Protein AF-A0A6P0I473-F1 (afdb_monomer_lite)

Sequence (54 aa):
MVTNINIDEKLLEEALALSDYSTVNFLIEAALREYIQRRQQLKVLELFGTIDYE

Structure (mmCIF, N/CA/C/O backbone):
data_AF-A0A6P0I473-F1
#
_entry.id   AF-A0A6P0I473-F1
#
loop_
_atom_site.group_PDB
_atom_site.id
_atom_site.type_symbol
_atom_site.label_atom_id
_atom_site.label_alt_id
_atom_site.label_comp_id
_atom_site.label_asym_id
_atom_site.label_entity_id
_atom_site.label_seq_id
_atom_site.pdbx_PDB_ins_code
_atom_site.Cartn_x
_atom_site.Cartn_y
_atom_site.Cartn_z
_atom_site.occupancy
_atom_site.B_iso_or_equiv
_atom_site.auth_seq_id
_atom_site.auth_comp_id
_atom_site.auth_asym_id
_atom_site.auth_atom_id
_atom_site.pdbx_PDB_model_num
ATOM 1 N N . MET A 1 1 ? 15.952 -2.320 4.525 1.00 57.00 1 MET A N 1
ATOM 2 C CA . MET A 1 1 ? 15.603 -3.728 4.826 1.00 57.00 1 MET A CA 1
ATOM 3 C C . MET A 1 1 ? 15.199 -4.405 3.530 1.00 57.00 1 MET A C 1
ATOM 5 O O . MET A 1 1 ? 14.583 -3.733 2.715 1.00 57.00 1 MET A O 1
ATOM 9 N N . VAL A 1 2 ? 15.572 -5.667 3.312 1.00 49.12 2 VAL A N 1
ATOM 10 C CA . VAL A 1 2 ? 15.162 -6.414 2.112 1.00 49.12 2 VAL A CA 1
ATOM 11 C C . VAL A 1 2 ? 14.149 -7.460 2.556 1.00 49.12 2 VAL A C 1
ATOM 13 O O . VAL A 1 2 ? 14.515 -8.448 3.186 1.00 49.12 2 VAL A O 1
ATOM 16 N N . THR A 1 3 ? 12.876 -7.203 2.278 1.00 72.25 3 THR A N 1
ATOM 17 C CA . THR A 1 3 ? 11.778 -8.136 2.540 1.00 72.25 3 THR A CA 1
ATOM 18 C C . THR A 1 3 ? 11.256 -8.568 1.181 1.00 72.25 3 THR A C 1
ATOM 20 O O . THR A 1 3 ? 10.753 -7.737 0.431 1.00 72.25 3 THR A O 1
ATOM 23 N N . ASN A 1 4 ? 11.426 -9.841 0.825 1.00 71.94 4 ASN A N 1
ATOM 24 C CA . ASN A 1 4 ? 10.984 -10.344 -0.472 1.00 71.94 4 ASN A CA 1
ATOM 25 C C . ASN A 1 4 ? 9.468 -10.581 -0.442 1.00 71.94 4 ASN A C 1
ATOM 27 O O . ASN A 1 4 ? 9.007 -11.683 -0.145 1.00 71.94 4 ASN A O 1
ATOM 31 N N . ILE A 1 5 ? 8.701 -9.521 -0.684 1.00 80.56 5 ILE A N 1
ATOM 32 C CA . ILE A 1 5 ? 7.242 -9.565 -0.784 1.00 80.56 5 ILE A CA 1
ATOM 33 C C . ILE A 1 5 ? 6.897 -9.834 -2.248 1.00 80.56 5 ILE A C 1
ATOM 35 O O . ILE A 1 5 ? 7.337 -9.100 -3.128 1.00 80.56 5 ILE A O 1
ATOM 39 N N . ASN A 1 6 ? 6.128 -10.892 -2.506 1.00 86.56 6 ASN A N 1
ATOM 40 C CA . ASN A 1 6 ? 5.618 -11.166 -3.843 1.00 86.56 6 ASN A CA 1
ATOM 41 C C . ASN A 1 6 ? 4.386 -10.283 -4.083 1.00 86.56 6 ASN A C 1
ATOM 43 O O . ASN A 1 6 ? 3.384 -10.418 -3.378 1.00 86.56 6 ASN A O 1
ATOM 47 N N . ILE A 1 7 ? 4.502 -9.348 -5.021 1.00 87.69 7 ILE A N 1
ATOM 48 C CA . ILE A 1 7 ? 3.458 -8.399 -5.413 1.00 87.69 7 ILE A CA 1
ATOM 49 C C . ILE A 1 7 ? 3.249 -8.578 -6.915 1.00 87.69 7 ILE A C 1
ATOM 51 O O . ILE A 1 7 ? 4.222 -8.739 -7.648 1.00 87.69 7 ILE A O 1
ATOM 55 N N . ASP A 1 8 ? 1.993 -8.557 -7.360 1.00 92.75 8 ASP A N 1
ATOM 56 C CA . ASP A 1 8 ? 1.661 -8.617 -8.784 1.00 92.75 8 ASP A CA 1
ATOM 57 C C . ASP A 1 8 ? 2.315 -7.442 -9.532 1.00 92.75 8 ASP A C 1
ATOM 59 O O . ASP A 1 8 ? 2.123 -6.277 -9.173 1.00 92.75 8 ASP A O 1
ATOM 63 N N . GLU A 1 9 ? 3.097 -7.751 -10.567 1.00 89.62 9 GLU A N 1
ATOM 64 C CA . GLU A 1 9 ? 3.815 -6.755 -11.367 1.00 89.62 9 GLU A CA 1
ATOM 65 C C . GLU A 1 9 ? 2.858 -5.760 -12.029 1.00 89.62 9 GLU A C 1
ATOM 67 O O . GLU A 1 9 ? 3.146 -4.566 -12.053 1.00 89.62 9 GLU A O 1
ATOM 72 N N . LYS A 1 10 ? 1.679 -6.206 -12.479 1.00 93.50 10 LYS A N 1
ATOM 73 C CA . LYS A 1 10 ? 0.692 -5.319 -13.112 1.00 93.50 10 LYS A CA 1
ATOM 74 C C . LYS A 1 10 ? 0.114 -4.323 -12.122 1.00 93.50 10 LYS A C 1
ATOM 76 O O . LYS A 1 10 ? -0.084 -3.161 -12.463 1.00 93.50 10 LYS A O 1
ATOM 81 N N . LEU A 1 11 ? -0.132 -4.771 -10.890 1.00 92.50 11 LEU A N 1
ATOM 82 C CA . LEU A 1 11 ? -0.600 -3.896 -9.817 1.00 92.50 11 LEU A CA 1
ATOM 83 C C . LEU A 1 11 ? 0.451 -2.831 -9.497 1.00 92.50 11 LEU A C 1
ATOM 85 O O . LEU A 1 11 ? 0.114 -1.678 -9.241 1.00 92.50 11 LEU A O 1
ATOM 89 N N . LEU A 1 12 ? 1.727 -3.217 -9.512 1.00 90.62 12 LEU A N 1
ATOM 90 C CA . LEU A 1 12 ? 2.825 -2.304 -9.244 1.00 90.62 12 LEU A CA 1
ATOM 91 C C . LEU A 1 12 ? 3.022 -1.290 -10.376 1.00 90.62 12 LEU A C 1
ATOM 93 O O . LEU A 1 12 ? 3.240 -0.117 -10.092 1.00 90.62 12 LEU A O 1
ATOM 97 N N . GLU A 1 13 ? 2.915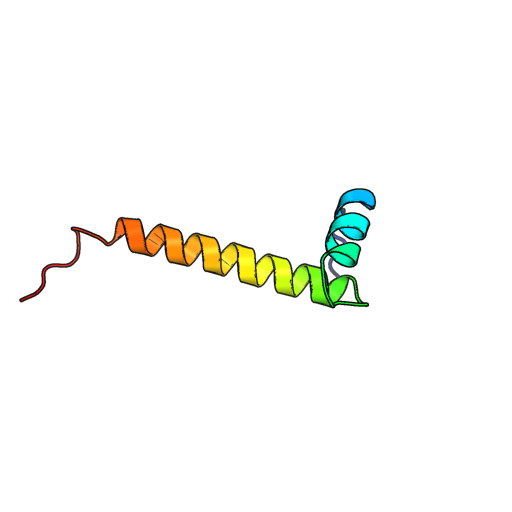 -1.717 -11.634 1.00 91.25 13 GLU A N 1
ATOM 98 C CA . GLU A 1 13 ? 2.959 -0.826 -12.798 1.00 91.25 13 GLU A CA 1
ATOM 99 C C . GLU A 1 13 ? 1.812 0.187 -12.783 1.00 91.25 13 GLU A C 1
ATOM 101 O O . GLU A 1 13 ? 2.044 1.380 -12.973 1.00 91.25 13 GLU A O 1
ATOM 106 N N . GLU A 1 14 ? 0.588 -0.265 -12.502 1.00 93.81 14 GLU A N 1
ATOM 107 C CA . GLU A 1 14 ? -0.579 0.611 -12.394 1.00 93.81 14 GLU A CA 1
ATOM 108 C C . GLU A 1 14 ? -0.411 1.613 -11.244 1.00 93.81 14 GLU A C 1
ATOM 110 O O . GLU A 1 14 ? -0.611 2.815 -11.421 1.00 93.81 14 GLU A O 1
ATOM 115 N N . ALA A 1 15 ? 0.043 1.146 -10.079 1.00 91.69 15 ALA A N 1
ATOM 116 C CA . ALA A 1 15 ? 0.293 2.006 -8.931 1.00 91.69 15 ALA A CA 1
ATOM 117 C C . ALA A 1 15 ? 1.440 3.003 -9.177 1.00 91.69 15 ALA A C 1
ATOM 119 O O . ALA A 1 15 ? 1.330 4.155 -8.765 1.00 91.69 15 ALA A O 1
ATOM 120 N N . LEU A 1 16 ? 2.511 2.605 -9.877 1.00 90.62 16 LEU A N 1
ATOM 121 C CA . LEU A 1 16 ? 3.591 3.511 -10.278 1.00 90.62 16 LEU A CA 1
ATOM 122 C C . LEU A 1 16 ? 3.090 4.574 -11.252 1.00 90.62 16 LEU A C 1
ATOM 124 O O . LEU A 1 16 ? 3.395 5.743 -11.052 1.00 90.62 16 LEU A O 1
ATOM 128 N N . ALA A 1 17 ? 2.296 4.190 -12.255 1.00 91.88 17 ALA A N 1
ATOM 129 C CA . ALA A 1 17 ? 1.731 5.116 -13.235 1.00 91.88 17 ALA A CA 1
ATOM 130 C C . ALA A 1 17 ? 0.784 6.154 -12.606 1.00 91.88 17 ALA A C 1
ATOM 132 O O . ALA A 1 17 ? 0.650 7.260 -13.128 1.00 91.88 17 ALA A O 1
ATOM 133 N N . LEU A 1 18 ? 0.135 5.802 -11.492 1.00 93.00 18 LEU A N 1
ATOM 134 C CA . LEU A 1 18 ? -0.736 6.688 -10.714 1.00 93.00 18 LEU A CA 1
ATOM 135 C C . LEU A 1 18 ? 0.004 7.485 -9.630 1.00 93.00 18 LEU A C 1
ATOM 137 O O . LEU A 1 18 ? -0.597 8.363 -9.012 1.00 93.00 18 LEU A O 1
ATOM 141 N N . SER A 1 19 ? 1.274 7.177 -9.368 1.00 85.62 19 SER A N 1
ATOM 142 C CA . SER A 1 19 ? 2.064 7.812 -8.316 1.00 85.62 19 SER A CA 1
ATOM 143 C C . SER A 1 19 ? 3.141 8.730 -8.881 1.00 85.62 19 SER A C 1
ATOM 145 O O . SER A 1 19 ? 3.661 8.506 -9.968 1.00 85.62 19 SER A O 1
ATOM 147 N N . ASP A 1 20 ? 3.585 9.692 -8.078 1.00 89.81 20 ASP A N 1
ATOM 148 C CA . ASP A 1 20 ? 4.767 10.502 -8.396 1.00 89.81 20 ASP A CA 1
ATOM 149 C C . ASP A 1 20 ? 6.093 9.785 -8.053 1.00 89.81 20 ASP A C 1
ATOM 151 O O . ASP A 1 20 ? 7.174 10.376 -8.122 1.00 89.81 20 ASP A O 1
ATOM 155 N N . TYR A 1 21 ? 6.045 8.513 -7.638 1.00 88.06 21 TYR A N 1
ATOM 156 C CA . TYR A 1 21 ? 7.230 7.767 -7.225 1.00 88.06 21 TYR A CA 1
ATOM 157 C C . TYR A 1 21 ? 7.888 7.055 -8.404 1.00 88.06 21 TYR A C 1
ATOM 159 O O . TYR A 1 21 ? 7.283 6.243 -9.090 1.00 88.06 21 TYR A O 1
ATOM 167 N N . SER A 1 22 ? 9.194 7.268 -8.568 1.00 82.62 22 SER A N 1
ATOM 168 C CA . SER A 1 22 ? 10.014 6.510 -9.526 1.00 82.62 22 SER A CA 1
ATOM 169 C C . SER A 1 22 ? 10.555 5.195 -8.951 1.00 82.62 22 SER A C 1
ATOM 171 O O . SER A 1 22 ? 11.110 4.379 -9.682 1.00 82.62 22 SER A O 1
ATOM 173 N N . THR A 1 23 ? 10.419 4.985 -7.637 1.00 88.50 23 THR A N 1
ATOM 174 C CA . THR A 1 23 ? 10.987 3.831 -6.931 1.00 88.50 23 THR A CA 1
ATOM 175 C C . THR A 1 23 ? 9.889 3.020 -6.259 1.00 88.50 23 THR A C 1
ATOM 177 O O . THR A 1 23 ? 9.214 3.501 -5.349 1.00 88.50 23 THR A O 1
ATOM 180 N N . VAL A 1 24 ? 9.816 1.743 -6.627 1.00 86.88 24 VAL A N 1
ATOM 181 C CA . VAL A 1 24 ? 8.903 0.728 -6.076 1.00 86.88 24 VAL A CA 1
ATOM 182 C C . VAL A 1 24 ? 8.875 0.719 -4.545 1.00 86.88 24 VAL A C 1
ATOM 184 O O . VAL A 1 24 ? 7.807 0.705 -3.946 1.00 86.88 24 VAL A O 1
ATOM 187 N N . A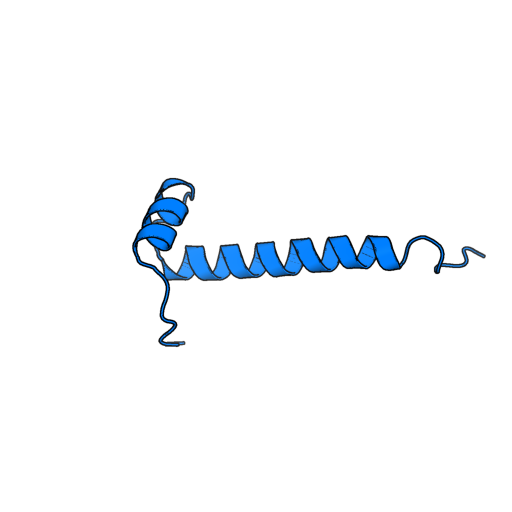SN A 1 25 ? 10.037 0.788 -3.891 1.00 88.50 25 ASN A N 1
ATOM 188 C CA . ASN A 1 25 ? 10.106 0.761 -2.427 1.00 88.50 25 ASN A CA 1
ATOM 189 C C . ASN A 1 25 ? 9.405 1.961 -1.774 1.00 88.50 25 ASN A C 1
ATOM 191 O O . ASN A 1 25 ? 8.719 1.786 -0.770 1.00 88.50 25 ASN A O 1
ATOM 195 N N . PHE A 1 26 ? 9.560 3.164 -2.342 1.00 89.44 26 PHE A N 1
ATOM 196 C CA . PHE A 1 26 ? 8.901 4.361 -1.814 1.00 89.44 26 PHE A CA 1
ATOM 197 C C . PHE A 1 26 ? 7.394 4.306 -2.045 1.00 89.44 26 PHE A C 1
ATOM 199 O O . PHE A 1 26 ? 6.638 4.622 -1.129 1.00 89.44 26 PHE A O 1
ATOM 206 N N . LEU A 1 27 ? 6.967 3.826 -3.216 1.00 91.50 27 LEU A N 1
ATOM 207 C CA . LEU A 1 27 ? 5.558 3.581 -3.507 1.00 91.50 27 LEU A CA 1
ATOM 208 C C . LEU A 1 27 ? 4.935 2.606 -2.496 1.00 91.50 27 LEU A C 1
ATOM 210 O O . LEU A 1 27 ? 3.892 2.906 -1.923 1.00 91.50 27 LEU A O 1
ATOM 214 N N . ILE A 1 28 ? 5.582 1.463 -2.241 1.00 90.31 28 ILE A N 1
ATOM 215 C CA . ILE A 1 28 ? 5.083 0.450 -1.299 1.00 90.31 28 ILE A CA 1
ATOM 216 C C . ILE A 1 28 ? 4.983 1.031 0.115 1.00 90.31 28 ILE A C 1
ATOM 218 O O . ILE A 1 28 ? 3.974 0.837 0.794 1.00 90.31 28 ILE A O 1
ATOM 222 N N . GLU A 1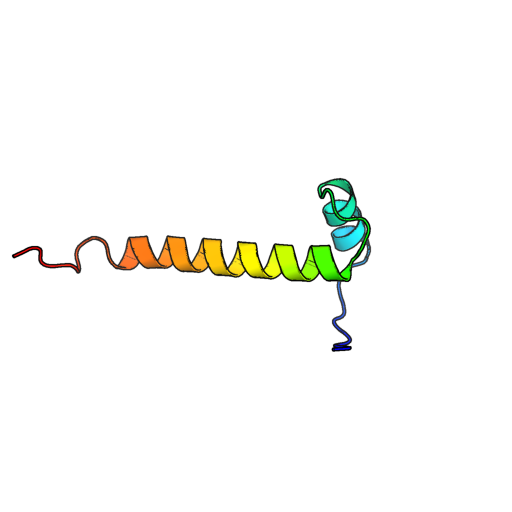 29 ? 6.006 1.756 0.573 1.00 91.75 29 GLU A N 1
ATOM 223 C CA . GLU A 1 29 ? 5.983 2.367 1.902 1.00 91.75 29 GLU A CA 1
ATOM 224 C C . GLU A 1 29 ? 4.868 3.416 2.028 1.00 91.75 29 GLU A C 1
ATOM 226 O O . GLU A 1 29 ? 4.130 3.413 3.017 1.00 91.75 29 GLU A O 1
ATOM 231 N N . ALA A 1 30 ? 4.709 4.281 1.024 1.00 92.31 30 ALA A N 1
ATOM 232 C CA . ALA A 1 30 ? 3.656 5.288 0.992 1.00 92.31 30 ALA A CA 1
ATOM 233 C C . ALA A 1 30 ? 2.258 4.648 0.994 1.00 92.31 30 ALA A C 1
ATOM 235 O O . ALA A 1 30 ? 1.424 5.006 1.827 1.00 92.31 30 ALA A O 1
ATOM 236 N N . ALA A 1 31 ? 2.036 3.636 0.150 1.00 92.3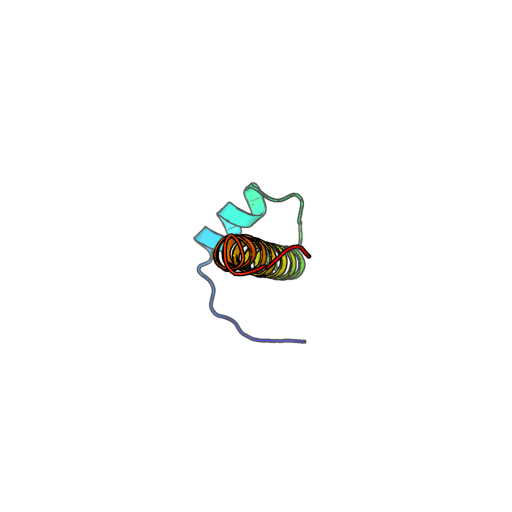1 31 ALA A N 1
ATOM 237 C CA . ALA A 1 31 ? 0.772 2.908 0.074 1.00 92.31 31 ALA A CA 1
ATOM 238 C C . ALA A 1 31 ? 0.410 2.235 1.409 1.00 92.31 31 ALA A C 1
ATOM 240 O O . ALA A 1 31 ? -0.738 2.291 1.853 1.00 92.31 31 ALA A O 1
ATOM 241 N N . LEU A 1 32 ? 1.390 1.639 2.101 1.00 92.69 32 LEU A N 1
ATOM 242 C CA . LEU A 1 32 ? 1.172 1.051 3.425 1.00 92.69 32 LEU A CA 1
ATOM 243 C C . LEU A 1 32 ? 0.824 2.109 4.479 1.00 92.69 32 LEU A C 1
ATOM 245 O O . LEU A 1 32 ? -0.062 1.878 5.305 1.00 92.69 32 LEU A O 1
ATOM 249 N N . ARG A 1 33 ? 1.484 3.272 4.454 1.00 94.12 33 ARG A N 1
ATOM 250 C CA . ARG A 1 33 ? 1.177 4.385 5.367 1.00 94.12 33 ARG A CA 1
ATOM 251 C C . ARG A 1 33 ? -0.244 4.898 5.157 1.00 94.12 33 ARG A C 1
ATOM 253 O O . ARG A 1 33 ? -0.977 5.037 6.137 1.00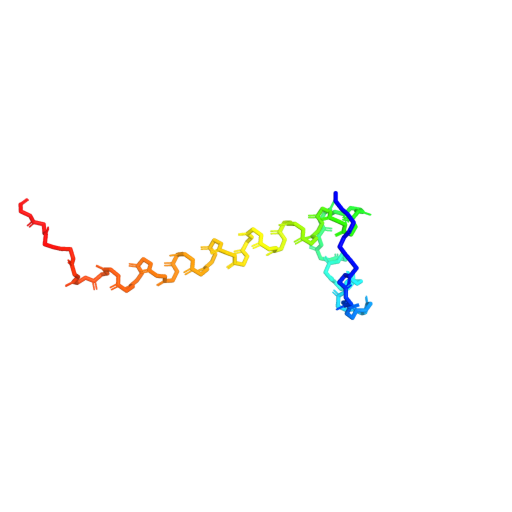 94.12 33 ARG A O 1
ATOM 260 N N . GLU A 1 34 ? -0.654 5.103 3.909 1.00 93.81 34 GLU A N 1
ATOM 261 C CA . GLU A 1 34 ? -2.013 5.530 3.573 1.00 93.81 34 GLU A CA 1
ATOM 262 C C . GLU A 1 34 ? -3.053 4.487 4.003 1.00 93.81 34 GLU A C 1
ATOM 264 O O . GLU A 1 34 ? -4.048 4.820 4.650 1.00 93.81 34 GLU A O 1
ATOM 269 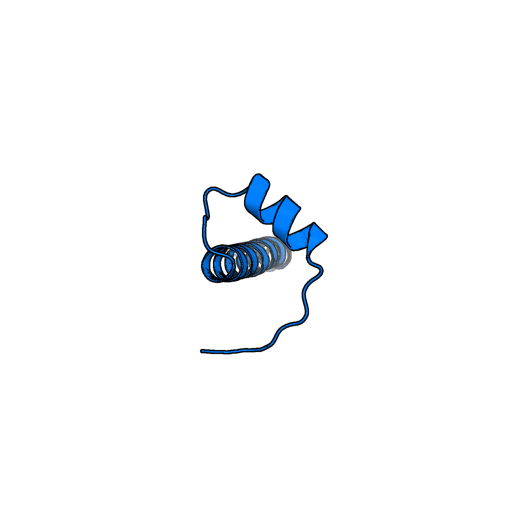N N . TYR A 1 35 ? -2.795 3.206 3.730 1.00 92.94 35 TYR A N 1
ATOM 270 C CA . TYR A 1 35 ? -3.669 2.109 4.141 1.00 92.94 35 TYR A CA 1
ATOM 271 C C . TYR A 1 35 ? -3.883 2.070 5.659 1.00 92.94 35 TYR A C 1
ATOM 273 O O . TYR A 1 35 ? -5.016 1.927 6.132 1.00 92.94 35 TYR A O 1
ATOM 281 N N . ILE A 1 36 ? -2.803 2.222 6.434 1.00 91.50 36 ILE A N 1
ATOM 282 C CA . ILE A 1 36 ? -2.869 2.284 7.898 1.00 91.50 36 ILE A CA 1
ATOM 283 C C . ILE A 1 36 ? -3.677 3.507 8.335 1.00 91.50 36 ILE A C 1
ATOM 285 O O . ILE A 1 36 ? -4.600 3.364 9.139 1.00 91.50 36 ILE A O 1
ATOM 289 N N . GLN A 1 37 ? -3.373 4.688 7.795 1.00 93.38 37 GLN A N 1
ATOM 290 C CA . GLN A 1 37 ? -4.043 5.932 8.166 1.00 93.38 37 GLN A CA 1
ATOM 291 C C . GLN A 1 37 ? -5.545 5.877 7.868 1.00 93.38 37 GLN A C 1
ATOM 293 O O . GLN A 1 37 ? -6.356 6.211 8.733 1.00 93.38 37 GLN A O 1
ATOM 298 N N . ARG A 1 38 ? -5.936 5.374 6.692 1.00 92.00 38 ARG A N 1
ATOM 299 C CA . ARG A 1 38 ? -7.342 5.201 6.306 1.00 92.00 38 ARG A CA 1
ATOM 300 C C . ARG A 1 38 ? -8.082 4.288 7.282 1.00 92.00 38 ARG A C 1
ATOM 302 O O . ARG A 1 38 ? -9.217 4.570 7.656 1.00 92.00 38 ARG A O 1
ATOM 309 N N . ARG A 1 39 ? -7.443 3.214 7.753 1.00 89.69 39 ARG A N 1
ATOM 310 C CA . ARG A 1 39 ? -8.036 2.312 8.756 1.00 89.69 39 ARG A CA 1
ATOM 311 C C . ARG A 1 39 ? -8.107 2.925 10.146 1.00 89.69 39 ARG A C 1
ATOM 313 O O . ARG A 1 39 ? -9.084 2.692 10.849 1.00 89.69 39 ARG A O 1
ATOM 320 N N . GLN A 1 40 ? -7.103 3.698 10.546 1.00 88.88 40 GLN A N 1
ATOM 321 C CA . GLN A 1 40 ? -7.144 4.436 11.808 1.00 88.88 40 GLN A CA 1
ATOM 322 C C . GLN A 1 40 ? -8.284 5.455 11.809 1.00 88.88 40 GLN A C 1
ATOM 324 O O . GLN A 1 40 ? -9.034 5.513 12.775 1.00 88.88 40 GLN A O 1
ATOM 329 N N . GLN A 1 41 ? -8.476 6.187 10.710 1.00 85.00 41 GLN A N 1
ATOM 330 C CA . GLN A 1 41 ? -9.593 7.123 10.559 1.00 85.00 41 GLN A CA 1
ATOM 331 C C . GLN A 1 41 ? -10.953 6.422 10.641 1.00 85.00 41 GLN A C 1
ATOM 333 O O . GLN A 1 41 ? -11.851 6.918 11.311 1.00 85.00 41 GLN A O 1
ATOM 338 N N . LEU A 1 42 ? -11.103 5.241 10.033 1.00 83.44 42 LEU A N 1
ATOM 339 C CA . LEU A 1 42 ? -12.335 4.457 10.167 1.00 83.44 42 LEU A CA 1
ATOM 340 C C . LEU A 1 42 ? -12.599 4.022 11.616 1.00 83.44 42 LEU A C 1
ATOM 342 O O . LEU A 1 42 ? -13.745 4.047 12.045 1.00 83.44 42 LEU A O 1
ATOM 346 N N . LYS A 1 43 ? -11.560 3.702 12.396 1.00 78.81 43 LYS A N 1
ATOM 347 C CA . LYS A 1 43 ? -11.713 3.406 13.831 1.00 78.81 43 LYS A CA 1
ATOM 348 C C . LYS A 1 43 ? -12.139 4.618 14.657 1.00 78.81 43 LYS A C 1
ATOM 350 O O . LYS A 1 43 ? -12.779 4.447 15.684 1.00 78.81 43 LYS A O 1
ATOM 355 N N . VAL A 1 44 ? -11.838 5.842 14.219 1.00 72.31 44 VAL A N 1
ATOM 356 C CA . VAL A 1 44 ? -12.363 7.048 14.886 1.00 72.31 44 VAL A CA 1
ATOM 357 C C . VAL A 1 44 ? -13.892 7.093 14.800 1.00 72.31 44 VAL A C 1
ATOM 359 O O . VAL A 1 44 ? -14.528 7.523 15.754 1.00 72.31 44 VAL A O 1
ATOM 362 N N . LEU A 1 45 ? -14.500 6.577 13.723 1.00 65.12 45 LEU A N 1
ATOM 363 C CA . LEU A 1 45 ? -15.961 6.450 13.630 1.00 65.12 45 LEU A CA 1
ATOM 364 C C . LEU A 1 45 ? -16.530 5.460 14.655 1.00 65.12 45 LEU A C 1
ATOM 366 O O . LEU A 1 45 ? -17.656 5.645 15.097 1.00 65.12 45 LEU A O 1
ATOM 370 N N . GLU A 1 46 ? -15.760 4.453 15.075 1.00 63.53 46 GLU A N 1
ATOM 371 C CA . GLU A 1 46 ? -16.164 3.529 16.147 1.00 63.53 46 GLU A CA 1
ATOM 372 C C . GLU A 1 46 ? -16.152 4.201 17.532 1.00 63.53 46 GLU A C 1
ATOM 374 O O . GLU A 1 46 ? -16.814 3.718 18.445 1.00 63.53 46 GLU A O 1
ATOM 379 N N . LEU A 1 47 ? -15.431 5.320 17.690 1.00 61.44 47 LEU A N 1
ATOM 380 C CA . LEU A 1 47 ? -15.407 6.119 18.921 1.00 61.44 47 LEU A CA 1
ATOM 381 C C . LEU A 1 47 ? -16.551 7.152 18.988 1.00 61.44 47 LEU A C 1
ATOM 383 O O . LEU A 1 47 ? -16.813 7.719 20.051 1.00 61.44 47 LEU A O 1
ATOM 387 N N . PHE A 1 48 ? -17.251 7.419 17.877 1.00 61.56 48 PHE A N 1
ATOM 388 C CA . PHE A 1 48 ? -18.425 8.296 17.889 1.00 61.56 48 PHE A CA 1
ATOM 389 C C . PHE A 1 48 ? -19.556 7.634 18.690 1.00 61.56 48 PHE A C 1
ATOM 391 O O . PHE A 1 48 ? -20.083 6.595 18.305 1.00 61.56 48 PHE A O 1
ATOM 398 N N . GLY A 1 49 ? -19.939 8.255 19.809 1.00 62.88 49 GLY A N 1
ATOM 399 C CA . GLY A 1 49 ? -20.955 7.739 20.735 1.00 62.88 49 GLY A CA 1
ATOM 400 C C . GLY A 1 49 ? -20.402 6.962 21.935 1.00 62.88 49 GLY A C 1
ATOM 401 O O . GLY A 1 49 ? -21.184 6.581 22.799 1.00 62.88 49 GLY A O 1
ATOM 402 N N . THR A 1 50 ? -19.081 6.756 22.026 1.00 64.12 50 THR A N 1
ATOM 403 C CA . THR A 1 50 ? -18.420 6.185 23.219 1.00 64.12 50 THR A CA 1
ATOM 404 C C . THR A 1 50 ? -17.633 7.219 24.025 1.00 64.12 50 THR A C 1
ATOM 406 O O . THR A 1 50 ? -17.057 6.876 25.054 1.00 64.12 50 THR A O 1
ATOM 409 N N . ILE A 1 51 ? -17.533 8.457 23.535 1.00 65.75 51 ILE A N 1
ATOM 410 C CA . ILE A 1 51 ? -16.875 9.558 24.243 1.00 65.75 51 ILE A CA 1
ATOM 411 C C . ILE A 1 51 ? -17.960 10.337 24.983 1.00 65.75 51 ILE A C 1
ATOM 413 O O . ILE A 1 51 ? -18.739 11.055 24.354 1.00 65.75 51 ILE A O 1
ATOM 417 N N . ASP A 1 52 ? -18.005 10.177 26.305 1.00 65.44 52 ASP A N 1
ATOM 418 C CA . ASP A 1 52 ? -18.724 11.099 27.180 1.00 65.44 52 ASP A CA 1
ATOM 419 C C . ASP A 1 52 ? -17.952 12.419 27.220 1.00 65.44 52 ASP A C 1
ATOM 421 O O . ASP A 1 52 ? -16.769 12.465 27.567 1.00 65.44 52 ASP A O 1
ATOM 425 N N . TYR A 1 53 ? -18.623 13.490 26.813 1.00 65.12 53 TYR A N 1
ATOM 426 C CA . TYR A 1 53 ? -18.133 14.849 26.987 1.00 65.12 53 TYR A CA 1
ATOM 427 C C . TYR A 1 53 ? -18.752 15.381 28.284 1.00 65.12 53 TYR A C 1
ATOM 429 O O . TYR A 1 53 ? -19.953 15.653 28.309 1.00 65.12 53 TYR A O 1
ATOM 437 N N . GLU A 1 54 ? -17.950 15.467 29.351 1.00 60.16 54 GLU A N 1
ATOM 438 C CA . GLU A 1 54 ? -18.301 16.187 30.590 1.00 60.16 54 GLU A CA 1
ATOM 439 C C . GLU A 1 54 ? -18.231 17.710 30.412 1.00 60.16 54 GLU A C 1
ATOM 441 O O . GLU A 1 54 ? -17.308 18.194 29.711 1.00 60.16 54 GLU A O 1
#

pLDDT: mean 82.55, std 12.4, range [49.12, 94.12]

Radius of gyration: 16.62 Å; chains: 1; bounding box: 37×27×44 Å

Secondary structure (DSSP, 8-state):
--------HHHHHHHHHTSS-SSHHHHHHHHHHHHHHHHHHHHHHHHTTT----

Foldseek 3Di:
DDDPDDDDPVVQVVQPVVDPDPDSVVSVVVVVVVVVVVVVVVVVVVCVPVDDDD